Protein AF-A0A523YCS3-F1 (afdb_monomer_lite)

Structure (mmCIF, N/CA/C/O backbone):
data_AF-A0A523YCS3-F1
#
_entry.id   AF-A0A523YCS3-F1
#
loop_
_atom_site.group_PDB
_atom_site.id
_atom_site.type_symbol
_atom_site.label_atom_id
_atom_site.label_alt_id
_atom_site.label_comp_id
_atom_site.label_asym_id
_atom_site.label_entity_id
_atom_site.label_seq_id
_atom_site.pdbx_PDB_ins_code
_atom_site.Cartn_x
_atom_site.Cartn_y
_atom_site.Cartn_z
_atom_site.occupancy
_atom_site.B_iso_or_equiv
_atom_site.auth_seq_id
_atom_site.auth_comp_id
_atom_site.auth_asym_id
_atom_site.auth_atom_id
_atom_site.pdbx_PDB_model_num
ATOM 1 N N . MET A 1 1 ? 15.263 -4.613 11.062 1.00 52.66 1 MET A N 1
ATOM 2 C CA . MET A 1 1 ? 13.841 -5.005 10.959 1.00 52.66 1 MET A CA 1
ATOM 3 C C . MET A 1 1 ? 13.426 -4.831 9.506 1.00 52.66 1 MET A C 1
ATOM 5 O O . MET A 1 1 ? 13.835 -3.841 8.912 1.00 52.66 1 MET A O 1
ATOM 9 N N . LYS A 1 2 ? 12.720 -5.799 8.911 1.00 72.25 2 LYS A N 1
ATOM 10 C CA . LYS A 1 2 ? 12.221 -5.685 7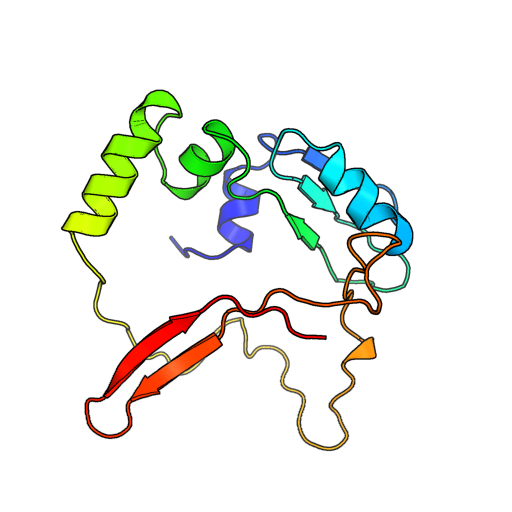.532 1.00 72.25 2 LYS A CA 1
ATOM 11 C C . LYS A 1 2 ? 11.096 -4.641 7.528 1.00 72.25 2 LYS A C 1
ATOM 13 O O . LYS A 1 2 ? 10.174 -4.751 8.327 1.00 72.25 2 LYS A O 1
ATOM 18 N N . MET A 1 3 ? 11.222 -3.595 6.715 1.00 85.88 3 MET A N 1
ATOM 19 C CA . MET A 1 3 ? 10.199 -2.552 6.580 1.00 85.88 3 MET A CA 1
ATOM 20 C C . MET A 1 3 ? 9.331 -2.884 5.371 1.00 85.88 3 MET A C 1
ATOM 22 O O . MET A 1 3 ? 9.595 -2.427 4.264 1.00 85.88 3 MET A O 1
ATOM 26 N N . ASP A 1 4 ? 8.335 -3.736 5.587 1.00 93.31 4 ASP A N 1
ATOM 27 C CA . ASP A 1 4 ? 7.321 -4.080 4.595 1.00 93.31 4 ASP A CA 1
ATOM 28 C C . ASP A 1 4 ? 5.915 -4.021 5.204 1.00 93.31 4 ASP A C 1
ATOM 30 O O . ASP A 1 4 ? 5.743 -3.895 6.420 1.00 93.31 4 ASP A O 1
ATOM 34 N N . LEU A 1 5 ? 4.900 -4.090 4.341 1.00 94.62 5 LEU A N 1
ATOM 35 C CA . LEU A 1 5 ? 3.502 -3.971 4.748 1.00 94.62 5 LEU A CA 1
ATOM 36 C C . LEU A 1 5 ? 3.080 -5.089 5.716 1.00 94.62 5 LEU A C 1
ATOM 38 O O . LEU A 1 5 ? 2.328 -4.835 6.651 1.00 94.62 5 LEU A O 1
ATOM 42 N N . HIS A 1 6 ? 3.595 -6.309 5.546 1.00 94.31 6 HIS A N 1
ATOM 43 C CA . HIS A 1 6 ? 3.285 -7.425 6.444 1.00 94.31 6 HIS A CA 1
ATOM 44 C C . HIS A 1 6 ? 3.817 -7.182 7.857 1.00 94.31 6 HIS A C 1
ATOM 46 O O . HIS A 1 6 ? 3.074 -7.313 8.829 1.00 94.31 6 HIS A O 1
ATOM 52 N N . SER A 1 7 ? 5.081 -6.774 7.968 1.00 95.31 7 SER A N 1
ATOM 53 C CA . SER A 1 7 ? 5.717 -6.460 9.248 1.00 95.31 7 SER A CA 1
ATOM 54 C C . SER A 1 7 ? 5.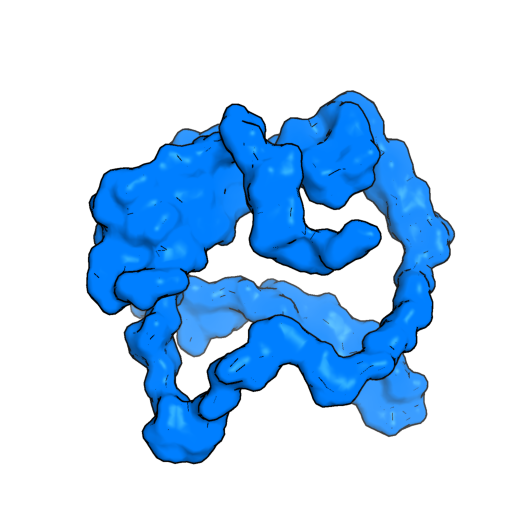054 -5.248 9.907 1.00 95.31 7 SER A C 1
ATOM 56 O O . SER A 1 7 ? 4.864 -5.245 11.121 1.00 95.31 7 SER A O 1
ATOM 58 N N . PHE A 1 8 ? 4.643 -4.248 9.116 1.00 96.25 8 PHE A N 1
ATOM 59 C CA . PHE A 1 8 ? 3.878 -3.095 9.598 1.00 96.25 8 PHE A CA 1
ATOM 60 C C . PHE A 1 8 ? 2.538 -3.513 10.218 1.00 96.25 8 PHE A C 1
ATOM 62 O O . PHE A 1 8 ? 2.226 -3.084 11.332 1.00 96.25 8 PHE A O 1
ATOM 69 N N . LEU A 1 9 ? 1.768 -4.356 9.522 1.00 96.00 9 LEU A N 1
ATOM 70 C CA . LEU A 1 9 ? 0.468 -4.826 10.001 1.00 96.00 9 LEU A CA 1
ATOM 71 C C . LEU A 1 9 ? 0.606 -5.687 11.261 1.00 96.00 9 LEU A C 1
ATOM 73 O O . LEU A 1 9 ? -0.135 -5.482 12.217 1.00 96.00 9 LEU A O 1
ATOM 77 N N . GLU A 1 10 ? 1.575 -6.603 11.323 1.00 95.62 10 GLU A N 1
ATOM 78 C CA . GLU A 1 10 ? 1.778 -7.394 12.544 1.00 95.62 10 GLU A CA 1
ATOM 79 C C . GLU A 1 10 ? 2.253 -6.534 13.726 1.00 95.62 10 GLU A C 1
ATOM 81 O O . GLU A 1 10 ? 1.764 -6.721 14.840 1.00 95.62 10 GLU A O 1
ATOM 86 N N . ALA A 1 11 ? 3.132 -5.550 13.504 1.00 95.62 11 ALA A N 1
ATOM 87 C CA . ALA A 1 11 ? 3.613 -4.660 14.566 1.00 95.62 11 ALA A CA 1
ATOM 88 C C . ALA A 1 11 ? 2.505 -3.782 15.177 1.00 95.62 11 ALA A C 1
ATOM 90 O O . ALA A 1 11 ? 2.568 -3.448 16.359 1.00 95.62 11 ALA A O 1
ATOM 91 N N . HIS A 1 12 ? 1.481 -3.429 14.394 1.00 96.00 12 HIS A N 1
ATOM 92 C CA . HIS A 1 12 ? 0.372 -2.571 14.827 1.00 96.00 12 HIS A CA 1
ATOM 93 C C . HIS A 1 12 ? -0.948 -3.329 14.981 1.00 96.00 12 HIS A C 1
ATOM 95 O O . HIS A 1 12 ? -2.028 -2.733 15.004 1.00 96.00 12 HIS A O 1
ATOM 101 N N . LYS A 1 13 ? -0.885 -4.656 15.083 1.00 95.69 13 LYS A N 1
ATOM 102 C CA . LYS A 1 13 ? -2.063 -5.505 15.222 1.00 95.69 13 LYS A CA 1
ATOM 103 C C . LYS A 1 13 ? -2.897 -5.093 16.432 1.00 95.69 13 LYS A C 1
ATOM 105 O O . LYS A 1 13 ? -2.380 -4.892 17.526 1.00 95.69 13 LYS A O 1
ATOM 110 N N . GLY A 1 14 ? -4.206 -4.978 16.224 1.00 96.00 14 GLY A N 1
ATOM 111 C CA . GLY A 1 14 ? -5.143 -4.514 17.250 1.00 96.00 14 GLY A CA 1
ATOM 112 C C . GLY A 1 14 ? -5.223 -2.993 17.398 1.00 96.00 14 GLY A C 1
ATOM 113 O O . GLY A 1 14 ? -6.068 -2.521 18.148 1.00 96.00 14 GLY A O 1
ATOM 114 N N . GLN A 1 15 ? -4.403 -2.230 16.669 1.00 96.06 15 GLN A N 1
ATOM 115 C CA . GLN A 1 15 ? -4.497 -0.769 16.631 1.00 96.06 15 GLN A CA 1
ATOM 116 C C . GLN A 1 15 ? -5.327 -0.262 15.447 1.00 96.06 15 GLN A C 1
ATOM 118 O O . GLN A 1 15 ? -5.626 0.919 15.410 1.00 96.06 15 GLN A O 1
ATOM 123 N N . TYR A 1 16 ? -5.690 -1.123 14.494 1.00 97.56 16 TYR A N 1
ATOM 124 C CA . TYR A 1 16 ? -6.467 -0.793 13.296 1.00 97.56 16 TYR A CA 1
ATOM 125 C C . TYR A 1 16 ? -7.697 -1.708 13.161 1.00 97.56 16 TYR A C 1
ATOM 127 O O . TYR A 1 16 ? -7.773 -2.778 13.777 1.00 97.56 16 TYR A O 1
ATOM 135 N N . ILE A 1 17 ? -8.655 -1.319 12.319 1.00 98.38 17 ILE A N 1
ATOM 136 C CA . ILE A 1 17 ? -9.896 -2.067 12.090 1.00 98.38 17 ILE A CA 1
ATOM 137 C C . ILE A 1 17 ? -9.591 -3.329 11.277 1.00 98.38 17 ILE A C 1
ATOM 139 O O . ILE A 1 17 ? -8.990 -3.268 10.208 1.00 98.38 17 ILE A O 1
ATOM 143 N N . THR A 1 18 ? -10.030 -4.493 11.759 1.00 98.06 18 THR A N 1
ATOM 144 C CA . THR A 1 18 ? -9.877 -5.769 11.038 1.00 98.06 18 THR A CA 1
ATOM 145 C C . THR A 1 18 ? -11.237 -6.397 10.752 1.00 98.06 18 THR A C 1
ATOM 147 O O . THR A 1 18 ? -11.992 -6.711 11.675 1.00 98.06 18 THR A O 1
ATOM 150 N N . ILE A 1 19 ? -11.526 -6.652 9.478 1.00 98.06 19 ILE A N 1
ATOM 151 C CA . ILE A 1 19 ? -12.727 -7.343 9.012 1.00 98.06 19 ILE A CA 1
ATOM 152 C C . ILE A 1 19 ? -12.364 -8.783 8.639 1.00 98.06 19 ILE A C 1
ATOM 154 O O . ILE A 1 19 ? -11.781 -9.055 7.591 1.00 98.06 19 ILE A O 1
ATOM 158 N N . LYS A 1 20 ? -12.730 -9.720 9.522 1.00 96.75 20 LYS A N 1
ATOM 159 C CA . LYS A 1 20 ? -12.482 -11.165 9.338 1.00 96.75 20 LYS A CA 1
ATOM 160 C C . LYS A 1 20 ? -13.604 -11.900 8.608 1.00 96.75 20 LYS A C 1
ATOM 162 O O . LYS A 1 20 ? -13.398 -13.000 8.101 1.00 96.75 20 LYS A O 1
ATOM 167 N N . LYS A 1 21 ? -14.815 -11.335 8.620 1.00 97.75 21 LYS A N 1
ATOM 168 C CA . LYS A 1 21 ? -15.966 -11.914 7.917 1.00 97.75 21 LYS A CA 1
ATOM 169 C C . LYS A 1 21 ? -15.704 -11.864 6.404 1.00 97.75 21 LYS A C 1
ATOM 171 O O . LYS A 1 21 ? -15.076 -10.903 5.971 1.00 97.75 21 LYS A O 1
ATOM 176 N N . PRO A 1 22 ? -16.186 -12.839 5.613 1.00 98.19 22 PRO A N 1
ATOM 177 C CA . PRO A 1 22 ? -16.096 -12.763 4.158 1.00 98.19 22 PRO A CA 1
ATOM 178 C C . PRO A 1 22 ? -16.762 -11.487 3.629 1.00 98.19 22 PRO A C 1
ATOM 180 O O . PRO A 1 22 ? -17.911 -11.203 3.978 1.00 98.19 22 PRO A O 1
ATOM 183 N N . VAL A 1 23 ? -16.057 -10.737 2.782 1.00 98.38 23 VAL A N 1
ATOM 184 C CA . VAL A 1 23 ? -16.550 -9.500 2.159 1.00 98.38 23 VAL A CA 1
ATOM 185 C C . VAL A 1 23 ? -16.504 -9.634 0.640 1.00 98.38 23 VAL A C 1
ATOM 187 O O . VAL A 1 23 ? -15.486 -10.019 0.071 1.00 98.38 23 VAL A O 1
ATOM 190 N N . LYS A 1 24 ? -17.615 -9.320 -0.032 1.00 97.62 24 LYS A N 1
ATOM 191 C CA . LYS A 1 24 ? -17.651 -9.178 -1.494 1.00 97.62 24 LYS A CA 1
ATOM 192 C C . LYS A 1 24 ? -17.030 -7.843 -1.902 1.00 97.62 24 LYS A C 1
ATOM 194 O O . LYS A 1 24 ? -17.259 -6.849 -1.215 1.00 97.62 24 LYS A O 1
ATOM 199 N N . LEU A 1 25 ? -16.329 -7.792 -3.038 1.00 96.00 25 LEU A N 1
ATOM 200 C CA . LEU A 1 25 ? -15.665 -6.564 -3.506 1.00 96.00 25 LEU A CA 1
ATOM 201 C C . LEU A 1 25 ? -16.612 -5.358 -3.621 1.00 96.00 25 LEU A C 1
ATOM 203 O O . LEU A 1 25 ? -16.216 -4.250 -3.278 1.00 96.00 25 LEU A O 1
ATOM 207 N N . GLU A 1 26 ? -17.872 -5.577 -4.008 1.00 95.50 26 GLU A N 1
ATOM 208 C CA . GLU A 1 26 ? -18.903 -4.528 -4.115 1.00 95.50 26 GLU A CA 1
ATOM 209 C C . GLU A 1 26 ? -19.192 -3.791 -2.793 1.00 95.50 26 GLU A C 1
ATOM 211 O O . GLU A 1 26 ? -19.674 -2.664 -2.801 1.00 95.50 26 GLU A O 1
ATOM 216 N N . HIS A 1 27 ? -18.879 -4.394 -1.641 1.00 96.62 27 HIS A N 1
ATOM 217 C CA . HIS A 1 27 ? -19.067 -3.769 -0.329 1.00 96.62 27 HIS A CA 1
ATOM 218 C C . HIS A 1 27 ? -17.802 -3.088 0.204 1.00 96.62 27 HIS A C 1
ATOM 220 O O . HIS A 1 27 ? -17.885 -2.321 1.163 1.00 96.62 27 HIS A O 1
ATOM 226 N N . VAL A 1 28 ? -16.633 -3.358 -0.387 1.00 97.31 28 VAL A N 1
ATOM 227 C CA . VAL A 1 28 ? -15.342 -2.883 0.132 1.00 97.31 28 VAL A CA 1
ATOM 228 C C . VAL A 1 28 ? -15.282 -1.356 0.138 1.00 97.31 28 VAL A C 1
ATOM 230 O O . VAL A 1 28 ? -14.965 -0.778 1.175 1.00 97.31 28 VAL A O 1
ATOM 233 N N . GLY A 1 29 ? -15.675 -0.697 -0.959 1.00 95.94 29 GLY A N 1
ATOM 234 C CA . GLY A 1 29 ? -15.682 0.769 -1.050 1.00 95.94 29 GLY A CA 1
ATOM 235 C C . GLY A 1 29 ? -16.552 1.437 0.021 1.00 95.94 29 GLY A C 1
ATOM 236 O O . GLY A 1 29 ? -16.103 2.352 0.710 1.00 95.94 29 GLY A O 1
ATOM 237 N N . ALA A 1 30 ? -17.766 0.923 0.245 1.00 96.44 30 ALA A N 1
ATOM 238 C CA . ALA A 1 30 ? -18.677 1.449 1.263 1.00 96.44 30 ALA A CA 1
ATOM 239 C C . ALA A 1 30 ? -18.156 1.249 2.697 1.00 96.44 30 ALA A C 1
ATOM 241 O O . ALA A 1 30 ? -18.373 2.107 3.553 1.00 96.44 30 ALA A O 1
ATOM 242 N N . LEU A 1 31 ? -17.478 0.129 2.969 1.00 97.69 31 LEU A N 1
ATOM 243 C CA . LEU A 1 31 ? -16.867 -0.149 4.272 1.00 97.69 31 LEU A CA 1
ATOM 244 C C . LEU A 1 31 ? -15.646 0.743 4.521 1.00 97.69 31 LEU A C 1
ATOM 246 O O . LEU A 1 31 ? -15.500 1.270 5.620 1.00 97.69 31 LEU A O 1
ATOM 250 N N . ILE A 1 32 ? -14.812 0.968 3.501 1.00 97.12 32 ILE A N 1
ATOM 251 C CA . ILE A 1 32 ? -13.686 1.911 3.565 1.00 97.12 32 ILE A CA 1
ATOM 252 C C . ILE A 1 32 ? -14.183 3.338 3.819 1.00 97.12 32 ILE A C 1
ATOM 254 O O . ILE A 1 32 ? -13.595 4.049 4.630 1.00 97.12 32 ILE A O 1
ATOM 258 N N . GLY A 1 33 ? -15.278 3.749 3.170 1.00 95.94 33 GLY A N 1
ATOM 259 C CA . GLY A 1 33 ? -15.875 5.075 3.355 1.00 95.94 33 GLY A CA 1
ATOM 260 C C . GLY A 1 33 ? -16.475 5.316 4.746 1.00 95.94 33 GLY A C 1
ATOM 261 O O . GLY A 1 33 ? -16.644 6.466 5.140 1.00 95.94 33 GLY A O 1
ATOM 262 N N . GLN A 1 34 ? -16.786 4.253 5.494 1.00 96.44 34 GLN A N 1
ATOM 263 C CA . GLN A 1 34 ? -17.275 4.325 6.878 1.00 96.44 34 GLN A CA 1
ATOM 264 C C . GLN A 1 34 ? -16.159 4.182 7.920 1.00 96.44 34 GLN A C 1
ATOM 266 O O . GLN A 1 34 ? -16.393 4.452 9.096 1.00 96.44 34 GLN A O 1
ATOM 271 N N . ALA A 1 35 ? -14.975 3.725 7.513 1.00 97.56 35 ALA A N 1
ATOM 272 C CA . ALA A 1 35 ? -13.848 3.542 8.411 1.00 97.56 35 ALA A CA 1
ATOM 273 C C . ALA A 1 35 ? -13.229 4.898 8.771 1.00 97.56 35 ALA A C 1
ATOM 275 O O . ALA A 1 35 ? -12.899 5.701 7.899 1.00 97.56 35 ALA A O 1
ATOM 276 N N . ASP A 1 36 ? -13.035 5.133 10.064 1.00 97.00 36 ASP A N 1
ATOM 277 C CA . ASP A 1 36 ? -12.343 6.305 10.600 1.00 97.00 36 ASP A CA 1
ATOM 278 C C . ASP A 1 36 ? -10.852 6.043 10.861 1.00 97.00 36 ASP A C 1
ATOM 280 O O . ASP A 1 36 ? -10.115 6.964 11.218 1.00 97.00 36 ASP A O 1
ATOM 284 N N . ASP A 1 37 ? -10.394 4.808 10.645 1.00 98.00 37 ASP A N 1
ATOM 285 C CA . ASP A 1 37 ? -9.010 4.382 10.804 1.00 98.00 37 ASP A CA 1
ATOM 286 C C . ASP A 1 37 ? -8.565 3.416 9.689 1.00 98.00 37 ASP A C 1
ATOM 288 O O . ASP A 1 37 ? -9.361 3.004 8.843 1.00 98.00 37 ASP A O 1
ATOM 292 N N . THR A 1 38 ? -7.281 3.041 9.687 1.00 98.38 38 THR A N 1
ATOM 293 C CA . THR A 1 38 ? -6.752 1.965 8.833 1.00 98.38 38 THR A CA 1
ATOM 294 C C . THR A 1 38 ? -7.652 0.731 8.925 1.00 98.38 38 THR A C 1
ATOM 296 O O . THR A 1 38 ? -7.980 0.273 10.021 1.00 98.38 38 THR A O 1
ATOM 299 N N . ILE A 1 39 ? -8.042 0.184 7.775 1.00 98.50 39 ILE A N 1
ATOM 300 C CA . ILE A 1 39 ? -8.957 -0.956 7.681 1.00 98.50 39 ILE A CA 1
ATOM 301 C C . ILE A 1 39 ? -8.309 -2.084 6.889 1.00 98.50 39 ILE A C 1
ATOM 303 O O . ILE A 1 39 ? -7.737 -1.859 5.826 1.00 98.50 39 ILE A O 1
ATOM 307 N N . VAL A 1 40 ? -8.401 -3.306 7.416 1.00 98.31 40 VAL A N 1
ATOM 308 C CA . VAL A 1 40 ? -7.844 -4.515 6.803 1.00 98.31 40 VAL A CA 1
ATOM 309 C C . VAL A 1 40 ? -8.934 -5.564 6.623 1.00 98.31 40 VAL A C 1
ATOM 311 O O . VAL A 1 40 ? -9.614 -5.938 7.579 1.00 98.31 40 VAL A O 1
ATOM 314 N N . PHE A 1 41 ? -9.072 -6.068 5.403 1.00 98.31 41 PHE A N 1
ATOM 315 C CA . PHE A 1 41 ? -9.963 -7.156 5.020 1.00 98.31 41 PHE A CA 1
ATOM 316 C C . PHE A 1 41 ? -9.152 -8.442 4.879 1.00 98.31 41 PHE A C 1
ATOM 318 O O . PHE A 1 41 ? -8.289 -8.548 4.005 1.00 98.31 41 PHE A O 1
ATOM 325 N N . ASP A 1 42 ? -9.439 -9.425 5.731 1.00 96.69 42 ASP A N 1
ATOM 326 C CA . ASP A 1 42 ? -8.701 -10.694 5.756 1.00 96.69 42 ASP A CA 1
ATOM 327 C C . ASP A 1 42 ? -9.298 -11.762 4.831 1.00 96.69 42 ASP A C 1
ATOM 329 O O . ASP A 1 42 ? -8.656 -12.776 4.565 1.00 96.69 42 ASP A O 1
ATOM 333 N N . ASN A 1 43 ? -10.538 -11.567 4.378 1.00 97.69 43 ASN A N 1
ATOM 334 C CA . ASN A 1 43 ? -11.278 -12.561 3.614 1.00 97.69 43 ASN A CA 1
ATOM 335 C C . ASN A 1 43 ? -12.143 -11.898 2.537 1.00 97.69 43 ASN A C 1
ATOM 337 O O . ASN A 1 43 ? -13.223 -11.374 2.824 1.00 97.69 43 ASN A O 1
ATOM 341 N N . LEU A 1 44 ? -11.661 -11.937 1.296 1.00 98.12 44 LEU A N 1
ATOM 342 C CA . LEU A 1 44 ? -12.366 -11.429 0.124 1.00 98.12 44 LEU A CA 1
ATOM 343 C C . LEU A 1 44 ? -13.028 -12.589 -0.626 1.00 98.12 44 LEU A C 1
ATOM 345 O O . LEU A 1 44 ? -12.368 -13.535 -1.061 1.00 98.12 44 LEU A O 1
ATOM 349 N N . VAL A 1 45 ? -14.349 -12.517 -0.789 1.00 98.12 45 VAL A N 1
ATOM 350 C CA . VAL A 1 45 ? -15.131 -13.545 -1.490 1.00 98.12 45 VAL A CA 1
ATOM 351 C C . VAL A 1 45 ? -14.660 -13.640 -2.941 1.00 98.12 45 VAL A C 1
ATOM 353 O O . VAL A 1 45 ? -14.669 -12.643 -3.655 1.00 98.12 45 VAL A O 1
ATOM 356 N N . GLY A 1 46 ? -14.278 -14.845 -3.372 1.00 97.12 46 GLY A N 1
ATOM 357 C CA . GLY A 1 46 ? -13.762 -15.106 -4.720 1.00 97.12 46 GLY A CA 1
ATOM 358 C C . GLY A 1 46 ? -12.247 -14.928 -4.876 1.00 97.12 46 GLY A C 1
ATOM 359 O O . GLY A 1 46 ? -11.713 -15.334 -5.899 1.00 97.12 46 GLY A O 1
ATOM 360 N N . PHE A 1 47 ? -11.547 -14.413 -3.858 1.00 97.50 47 PHE A N 1
ATOM 361 C CA . PHE A 1 47 ? -10.107 -14.123 -3.913 1.00 97.50 47 PHE A CA 1
ATOM 362 C C . PHE A 1 47 ? -9.362 -14.760 -2.725 1.00 97.50 47 PHE A C 1
ATOM 364 O O . PHE A 1 47 ? -8.828 -14.052 -1.865 1.00 97.50 47 PHE A O 1
ATOM 371 N N . PRO A 1 48 ? -9.338 -16.105 -2.622 1.00 94.75 48 PRO A N 1
ATOM 372 C CA . PRO A 1 48 ? -8.663 -16.786 -1.524 1.00 94.75 48 PRO A CA 1
ATOM 373 C C . PRO A 1 48 ? -7.165 -16.458 -1.509 1.00 94.75 48 PRO A C 1
ATOM 375 O O . PRO A 1 48 ? -6.509 -16.419 -2.547 1.00 94.75 48 PRO A O 1
ATOM 378 N N . GLY A 1 49 ? -6.619 -16.230 -0.315 1.00 92.25 49 GLY A N 1
ATOM 379 C CA . GLY A 1 49 ? -5.208 -15.878 -0.124 1.00 92.25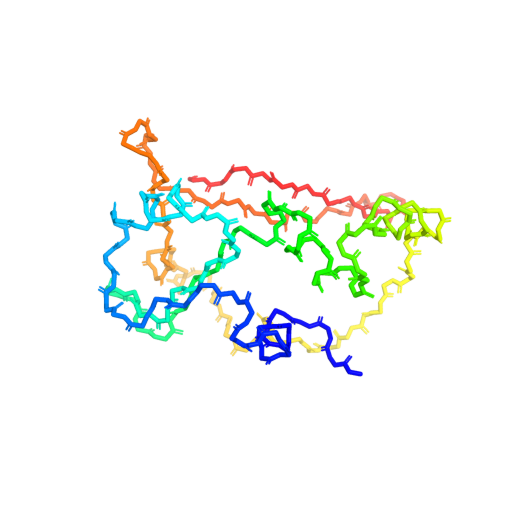 49 GLY A CA 1
ATOM 380 C C . GLY A 1 49 ? -4.888 -14.391 -0.307 1.00 92.25 49 GLY A C 1
ATOM 381 O O . GLY A 1 49 ? -3.815 -13.962 0.112 1.00 92.25 49 GLY A O 1
ATOM 382 N N . PHE A 1 50 ? -5.811 -13.590 -0.847 1.00 96.00 50 PHE A N 1
ATOM 383 C CA . PHE A 1 50 ? -5.664 -12.139 -0.879 1.00 96.00 50 PHE A CA 1
ATOM 384 C C . PHE A 1 50 ? -6.213 -11.483 0.387 1.00 96.00 50 PHE A C 1
ATOM 386 O O . PHE A 1 50 ? -7.222 -11.899 0.958 1.00 96.00 50 PHE A O 1
ATOM 393 N N . A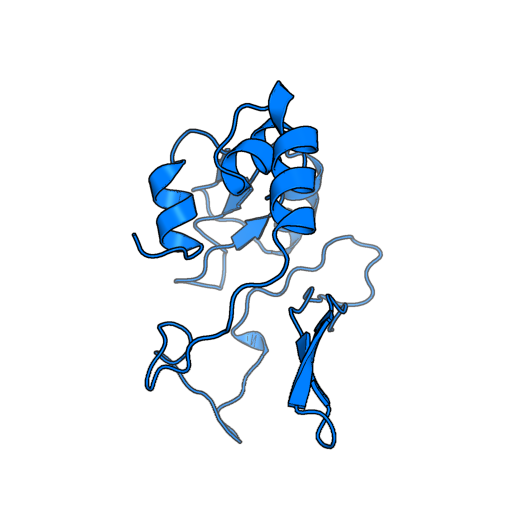RG A 1 51 ? -5.545 -10.402 0.785 1.00 96.38 51 ARG A N 1
ATOM 394 C CA . ARG A 1 51 ? -5.991 -9.450 1.804 1.00 96.38 51 ARG A CA 1
ATOM 395 C C . ARG A 1 51 ? -5.955 -8.057 1.193 1.00 96.38 51 ARG A C 1
ATOM 397 O O . ARG A 1 51 ? -5.150 -7.805 0.298 1.00 96.38 51 ARG A O 1
ATOM 404 N N . LEU A 1 52 ? -6.789 -7.157 1.698 1.00 96.81 52 LEU A N 1
ATOM 405 C CA . LEU A 1 52 ? -6.802 -5.755 1.281 1.00 96.81 52 LEU A CA 1
ATOM 406 C C . LEU A 1 52 ? -6.647 -4.858 2.501 1.00 96.81 52 LEU A C 1
ATOM 408 O O . LEU A 1 52 ? -7.243 -5.118 3.541 1.00 96.81 52 LEU A O 1
ATOM 412 N N . VAL A 1 53 ? -5.851 -3.803 2.370 1.00 97.31 53 VAL A N 1
ATOM 413 C CA . VAL A 1 53 ? -5.711 -2.749 3.376 1.00 97.31 53 VAL A CA 1
ATOM 414 C C . VAL A 1 53 ? -5.924 -1.397 2.716 1.00 97.31 53 VAL A C 1
ATOM 416 O O . VAL A 1 53 ? -5.475 -1.188 1.592 1.00 97.31 53 VAL A O 1
ATOM 419 N N . ASP A 1 54 ? -6.587 -0.490 3.424 1.00 96.62 54 ASP A N 1
ATOM 420 C CA . ASP A 1 54 ? -6.754 0.906 3.021 1.00 96.62 54 ASP A CA 1
ATOM 421 C C . ASP A 1 54 ? -6.648 1.830 4.252 1.00 96.62 54 ASP A C 1
ATOM 423 O O . ASP A 1 54 ? -6.487 1.366 5.386 1.00 96.62 54 ASP A O 1
ATOM 427 N N . GLN A 1 55 ? -6.733 3.145 4.043 1.00 96.62 55 GLN A N 1
ATOM 428 C CA . GLN A 1 55 ? -6.748 4.175 5.083 1.00 96.62 55 GLN A CA 1
ATOM 429 C C . GLN A 1 55 ? -5.446 4.209 5.917 1.00 96.62 55 GLN A C 1
ATOM 431 O O . GLN A 1 55 ? -5.445 4.528 7.107 1.00 96.62 55 GLN A O 1
ATOM 436 N N . LEU A 1 56 ? -4.294 3.916 5.295 1.00 96.44 56 LEU A N 1
ATOM 437 C CA . LEU A 1 56 ? -2.968 3.960 5.948 1.00 96.44 56 LEU A CA 1
ATOM 438 C C . LEU A 1 56 ? -2.553 5.373 6.404 1.00 96.44 56 LEU A C 1
ATOM 440 O O . LEU A 1 56 ? -1.678 5.517 7.254 1.00 96.44 56 LEU A O 1
ATOM 444 N N . PHE A 1 57 ? -3.193 6.414 5.866 1.00 95.88 57 PHE A N 1
ATOM 445 C CA . PHE A 1 57 ? -2.874 7.818 6.144 1.00 95.88 57 PHE A CA 1
ATOM 446 C C . PHE A 1 57 ? -4.102 8.661 6.520 1.00 95.88 57 PHE A C 1
ATOM 448 O O . PHE A 1 57 ? -4.021 9.889 6.498 1.00 95.88 57 PHE A O 1
ATOM 455 N N . VAL A 1 58 ? -5.232 8.029 6.854 1.00 97.44 58 VAL A N 1
ATOM 456 C CA . VAL A 1 58 ? -6.546 8.690 6.993 1.00 97.44 58 VAL A CA 1
ATOM 457 C C . VAL A 1 58 ? -6.598 9.769 8.073 1.00 97.44 58 VAL A C 1
ATOM 459 O O . VAL A 1 58 ? -7.236 10.804 7.906 1.00 97.44 58 VAL A O 1
ATOM 462 N N . ASN A 1 59 ? -5.898 9.549 9.183 1.00 97.44 59 ASN A N 1
ATOM 463 C CA . ASN A 1 59 ? -5.921 10.414 10.355 1.00 97.44 59 ASN A CA 1
ATOM 464 C C . ASN A 1 59 ? -4.511 10.512 10.972 1.00 97.44 59 ASN A C 1
ATOM 466 O O . ASN A 1 59 ? -3.564 9.858 10.524 1.00 97.44 59 ASN A O 1
ATOM 470 N N . ARG A 1 60 ? -4.354 11.334 12.019 1.00 97.50 60 ARG A N 1
ATOM 471 C CA . ARG A 1 60 ? -3.055 11.525 12.688 1.00 97.50 60 ARG A CA 1
ATOM 472 C C . ARG A 1 60 ? -2.536 10.262 13.369 1.00 97.50 60 ARG A C 1
ATOM 474 O O . ARG A 1 60 ? -1.329 10.060 13.357 1.00 97.50 60 ARG A O 1
ATOM 481 N N . SER A 1 61 ? -3.405 9.409 13.903 1.00 97.19 61 SER A N 1
ATOM 482 C CA . SER A 1 61 ? -3.016 8.125 14.498 1.00 97.19 61 SER A CA 1
ATOM 483 C C . SER A 1 61 ? -2.472 7.155 13.446 1.00 97.19 61 SER A C 1
ATOM 485 O O . SER A 1 61 ? -1.401 6.586 13.635 1.00 97.19 61 SER A O 1
ATOM 487 N N . ALA A 1 62 ? -3.135 7.024 12.295 1.00 97.88 62 ALA A N 1
ATOM 488 C CA . ALA A 1 62 ? -2.672 6.206 11.177 1.00 97.88 62 ALA A CA 1
ATOM 489 C C . ALA A 1 62 ? -1.326 6.704 10.625 1.00 97.88 62 ALA A C 1
ATOM 491 O O . ALA A 1 62 ? -0.382 5.929 10.483 1.00 97.88 62 ALA A O 1
ATOM 492 N N . GLN A 1 63 ? -1.200 8.017 10.411 1.00 97.94 63 GLN A N 1
ATOM 493 C CA . GLN A 1 63 ? 0.050 8.639 9.960 1.00 97.94 63 GLN A CA 1
ATOM 494 C C . GLN A 1 63 ? 1.187 8.458 10.977 1.00 97.94 63 GLN A C 1
ATOM 496 O O . GLN A 1 63 ? 2.318 8.172 10.589 1.00 97.94 63 GLN A O 1
ATOM 501 N N . ALA A 1 64 ? 0.889 8.583 12.272 1.00 97.38 64 ALA A N 1
ATOM 502 C CA . ALA A 1 64 ? 1.829 8.342 13.363 1.00 97.38 64 ALA A CA 1
ATOM 503 C C . ALA A 1 64 ? 2.357 6.902 13.376 1.00 97.38 64 ALA A C 1
ATOM 505 O O . ALA A 1 64 ? 3.568 6.711 13.497 1.00 97.38 64 ALA A O 1
ATOM 506 N N . ARG A 1 65 ? 1.488 5.902 13.150 1.00 96.75 65 ARG A N 1
ATOM 507 C CA . ARG A 1 65 ? 1.912 4.498 12.989 1.00 96.75 65 ARG A CA 1
ATOM 508 C C . ARG A 1 65 ? 2.905 4.335 11.840 1.00 96.75 65 ARG A C 1
ATOM 51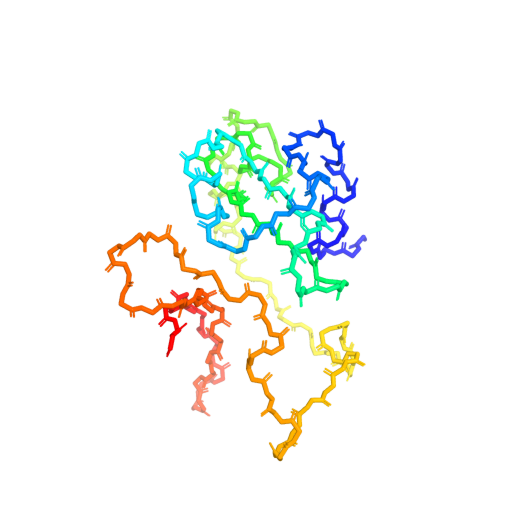0 O O . ARG A 1 65 ? 3.919 3.666 12.003 1.00 96.75 65 ARG A O 1
ATOM 517 N N . VAL A 1 66 ? 2.651 4.966 10.689 1.00 95.88 66 VAL A N 1
ATOM 518 C CA . VAL A 1 66 ? 3.561 4.883 9.531 1.00 95.88 66 VAL A CA 1
ATOM 519 C C . VAL A 1 66 ? 4.898 5.582 9.801 1.00 95.88 66 VAL A C 1
ATOM 521 O O . VAL A 1 66 ? 5.951 5.075 9.420 1.00 95.88 66 VAL A O 1
ATOM 524 N N . LEU A 1 67 ? 4.874 6.736 10.471 1.00 95.94 67 LEU A N 1
ATOM 525 C CA . LEU A 1 67 ? 6.070 7.538 10.751 1.00 95.94 67 LEU A CA 1
ATOM 526 C C . LEU A 1 67 ? 6.848 7.093 12.002 1.00 95.94 67 LEU A C 1
ATOM 528 O O . LEU A 1 67 ? 7.964 7.577 12.226 1.00 95.94 67 LEU A O 1
ATOM 532 N N . GLY A 1 68 ? 6.284 6.191 12.812 1.00 95.19 68 GLY A N 1
ATOM 533 C CA . GLY A 1 68 ? 6.869 5.742 14.074 1.00 95.19 68 GLY A CA 1
ATOM 534 C C . GLY A 1 68 ? 7.027 6.885 15.081 1.00 95.19 68 GLY A C 1
ATOM 535 O O . GLY A 1 68 ? 8.118 7.085 15.623 1.00 95.19 68 GLY A O 1
ATOM 536 N N . CYS A 1 69 ? 5.973 7.679 15.272 1.00 97.56 69 CYS A N 1
ATOM 537 C CA . CYS A 1 69 ? 5.926 8.795 16.222 1.00 97.56 69 CYS A CA 1
ATOM 538 C C . CYS A 1 69 ? 4.562 8.881 16.915 1.00 97.56 69 CYS A C 1
ATOM 540 O O . CYS A 1 69 ? 3.662 8.110 16.602 1.00 97.56 69 CYS A O 1
ATOM 542 N N . GLU A 1 70 ? 4.386 9.845 17.819 1.00 97.88 70 GLU A N 1
ATOM 543 C CA . GLU A 1 70 ? 3.075 10.137 18.405 1.00 97.88 70 GLU A CA 1
ATOM 544 C C . GLU A 1 70 ? 2.186 10.957 17.442 1.00 97.88 70 GLU A C 1
ATOM 546 O O . GLU A 1 70 ? 2.712 11.728 16.627 1.00 97.88 70 GLU A O 1
ATOM 551 N N . PRO A 1 71 ? 0.839 10.879 17.537 1.00 97.81 71 PRO A N 1
ATOM 552 C CA . PRO A 1 71 ? -0.083 11.632 16.672 1.00 97.81 71 PRO A CA 1
ATOM 553 C C . PRO A 1 71 ? 0.161 13.148 16.655 1.00 97.81 71 PRO A C 1
ATOM 555 O O . PRO A 1 71 ? 0.026 13.792 15.612 1.00 97.81 71 PRO A O 1
ATOM 558 N N . GLY A 1 72 ? 0.560 13.719 17.796 1.00 98.31 72 GLY A N 1
ATOM 559 C CA . GLY A 1 72 ? 0.895 15.141 17.925 1.00 98.31 72 GLY A CA 1
ATOM 560 C C . GLY A 1 72 ? 2.209 15.546 17.243 1.00 98.31 72 GLY A C 1
ATOM 561 O O . GLY A 1 72 ? 2.436 16.730 17.012 1.00 98.31 72 GLY A O 1
ATOM 562 N N . GLU A 1 73 ? 3.062 14.585 16.882 1.00 98.44 73 GLU A N 1
ATOM 563 C CA . GLU A 1 73 ? 4.388 14.833 16.307 1.00 98.44 73 GLU A CA 1
ATOM 564 C C . GLU A 1 73 ? 4.456 14.614 14.792 1.00 98.44 73 GLU A C 1
ATOM 566 O O . GLU A 1 73 ? 5.489 14.893 14.184 1.00 98.44 73 GLU A O 1
ATOM 571 N N . VAL A 1 74 ? 3.366 14.167 14.160 1.00 98.50 74 VAL A N 1
ATOM 572 C CA . VAL A 1 74 ? 3.332 13.783 12.736 1.00 98.50 74 VAL A CA 1
ATOM 573 C C . VAL A 1 74 ? 3.932 14.848 11.817 1.00 98.50 74 VAL A C 1
ATOM 575 O O . VAL A 1 74 ? 4.758 14.527 10.967 1.00 98.50 74 VAL A O 1
ATOM 578 N N . VAL A 1 75 ? 3.562 16.122 11.992 1.00 98.19 75 VAL A N 1
ATOM 579 C CA . VAL A 1 75 ? 4.053 17.218 11.135 1.00 98.19 75 VAL A CA 1
ATOM 580 C C . VAL A 1 75 ? 5.561 17.411 11.295 1.00 98.19 75 VAL A C 1
ATOM 582 O O . VAL A 1 75 ? 6.280 17.512 10.302 1.00 98.19 75 VAL A O 1
ATOM 585 N N . LYS A 1 76 ? 6.047 17.418 12.541 1.00 98.31 76 LYS A N 1
ATOM 586 C CA . LYS A 1 76 ? 7.475 17.538 12.853 1.00 98.31 76 LYS A CA 1
ATOM 587 C C . LYS A 1 76 ? 8.250 16.359 12.263 1.00 98.31 76 LYS A C 1
ATOM 589 O O . LYS A 1 76 ? 9.230 16.573 11.556 1.00 98.31 76 LYS A O 1
ATOM 594 N N . ARG A 1 77 ? 7.781 15.127 12.491 1.00 98.00 77 ARG A N 1
ATOM 595 C CA . ARG A 1 77 ? 8.442 13.915 11.993 1.00 98.00 77 ARG A CA 1
ATOM 596 C C . ARG A 1 77 ? 8.461 13.860 10.466 1.00 98.00 77 ARG A C 1
ATOM 598 O O . ARG A 1 77 ? 9.480 13.499 9.887 1.00 98.00 77 ARG A O 1
ATOM 605 N N . LEU A 1 78 ? 7.372 14.249 9.804 1.00 97.38 78 LEU A N 1
ATOM 606 C CA . LEU A 1 78 ? 7.326 14.320 8.345 1.00 97.38 78 LEU A CA 1
ATOM 607 C C . LEU A 1 78 ? 8.325 15.353 7.800 1.00 97.38 78 LEU A C 1
ATOM 609 O O . LEU A 1 78 ? 9.055 15.048 6.860 1.00 97.38 78 LEU A O 1
ATOM 613 N N . ALA A 1 79 ? 8.412 16.538 8.412 1.00 98.00 79 ALA A N 1
ATOM 614 C CA . ALA A 1 79 ? 9.390 17.556 8.025 1.00 98.00 79 ALA A CA 1
ATOM 615 C C . ALA A 1 79 ? 10.837 17.066 8.207 1.00 98.00 79 ALA A C 1
ATOM 617 O O . ALA A 1 79 ? 11.673 17.282 7.333 1.00 98.00 79 ALA A O 1
ATOM 618 N N . GLU A 1 80 ? 11.133 16.357 9.299 1.00 97.38 80 GLU A N 1
ATOM 619 C CA . GLU A 1 80 ? 12.442 15.729 9.524 1.00 97.38 80 GLU A CA 1
ATOM 620 C C . GLU A 1 80 ? 12.793 14.712 8.427 1.00 97.38 80 GLU A C 1
ATOM 622 O O . GLU A 1 80 ? 13.926 14.702 7.944 1.00 97.38 80 GLU A O 1
ATOM 627 N N . VAL A 1 81 ? 11.833 13.876 8.012 1.00 95.00 81 VAL A N 1
ATOM 628 C CA . VAL A 1 81 ? 12.024 12.889 6.935 1.00 95.00 81 VAL A CA 1
ATOM 629 C C . VAL A 1 81 ? 12.282 13.578 5.595 1.00 95.00 81 VAL A C 1
ATOM 631 O O . VAL A 1 81 ? 13.228 13.211 4.902 1.00 95.00 81 VAL A O 1
ATOM 634 N N . ILE A 1 82 ? 11.491 14.599 5.250 1.00 95.56 82 ILE A N 1
ATOM 635 C CA . ILE A 1 82 ? 11.655 15.358 4.002 1.00 95.56 82 ILE A CA 1
ATOM 636 C C . ILE A 1 82 ? 13.013 16.070 3.977 1.00 95.56 82 ILE A C 1
ATOM 638 O O . ILE A 1 82 ? 13.741 15.956 2.994 1.00 95.56 82 ILE A O 1
ATOM 642 N N . ASN A 1 83 ? 13.390 16.745 5.067 1.00 97.31 83 ASN A N 1
ATOM 643 C CA . ASN A 1 83 ? 14.659 17.474 5.167 1.00 97.31 83 ASN A CA 1
ATOM 644 C C . ASN A 1 83 ? 15.882 16.553 5.136 1.00 97.31 83 ASN A C 1
ATOM 646 O O . ASN A 1 83 ? 16.939 16.953 4.655 1.00 97.31 83 ASN A O 1
ATOM 650 N N . ARG A 1 84 ? 15.755 15.322 5.648 1.00 95.62 84 ARG A N 1
ATOM 651 C CA . ARG A 1 84 ? 16.811 14.308 5.534 1.00 95.62 84 ARG A CA 1
ATOM 652 C C . ARG A 1 84 ? 17.040 13.886 4.080 1.00 95.62 84 ARG A C 1
ATOM 654 O O . ARG A 1 84 ? 18.148 13.482 3.740 1.00 95.62 84 ARG A O 1
ATOM 661 N N . GLY A 1 85 ? 16.013 13.996 3.240 1.00 91.06 85 GLY A N 1
ATOM 662 C CA . GLY A 1 85 ? 16.061 13.599 1.843 1.00 91.06 85 GLY A CA 1
ATOM 663 C C . GLY A 1 85 ? 16.030 12.078 1.640 1.00 91.06 85 GLY A C 1
ATOM 664 O O . GLY A 1 85 ? 15.955 11.295 2.597 1.00 91.06 85 GLY A O 1
ATOM 665 N N . PRO A 1 86 ? 16.047 11.634 0.374 1.00 87.75 86 PRO A N 1
ATOM 666 C CA . PRO A 1 86 ? 16.028 10.219 0.036 1.00 87.75 86 PRO A CA 1
ATOM 667 C C . PRO A 1 86 ? 17.327 9.529 0.467 1.00 87.75 86 PRO A C 1
ATOM 669 O O . PRO A 1 86 ? 18.416 10.095 0.395 1.00 87.75 86 PRO A O 1
ATOM 672 N N . HIS A 1 87 ? 17.217 8.264 0.866 1.00 85.44 87 HIS A N 1
ATOM 673 C CA . HIS A 1 87 ? 18.384 7.407 1.063 1.00 85.44 87 HIS A CA 1
ATOM 674 C C . HIS A 1 87 ? 18.726 6.713 -0.256 1.00 85.44 87 HIS A C 1
ATOM 676 O O . HIS A 1 87 ? 17.842 6.452 -1.075 1.00 85.44 87 HIS A O 1
ATOM 682 N N . ARG A 1 88 ? 20.005 6.379 -0.456 1.00 85.56 88 ARG A N 1
ATOM 683 C CA . ARG A 1 88 ? 20.432 5.623 -1.637 1.00 85.56 88 ARG A CA 1
ATOM 684 C C . ARG A 1 88 ? 19.729 4.264 -1.664 1.00 85.56 88 ARG A C 1
ATOM 686 O O . ARG A 1 88 ? 19.779 3.524 -0.681 1.00 85.56 88 ARG A O 1
ATOM 693 N N . LEU A 1 89 ? 19.106 3.941 -2.795 1.00 88.19 89 LEU A N 1
ATOM 694 C CA . LEU A 1 89 ? 18.519 2.625 -3.022 1.00 88.19 89 LEU A CA 1
ATOM 695 C C . LEU A 1 89 ? 19.622 1.561 -3.056 1.00 88.19 89 LEU A C 1
ATOM 697 O O . LEU A 1 89 ? 20.737 1.811 -3.521 1.00 88.19 89 LEU A O 1
ATOM 701 N N . LYS A 1 90 ? 19.302 0.371 -2.549 1.00 89.81 90 LYS A N 1
ATOM 702 C CA . LYS A 1 90 ? 20.175 -0.798 -2.613 1.00 89.81 90 LYS A CA 1
ATOM 703 C C . LYS A 1 90 ? 19.552 -1.814 -3.558 1.00 89.81 90 LYS A C 1
ATOM 705 O O . LYS A 1 90 ? 18.450 -2.287 -3.296 1.00 89.81 90 LYS A O 1
ATOM 710 N N . GLU A 1 91 ? 20.281 -2.165 -4.607 1.00 91.62 91 GLU A N 1
ATOM 711 C CA . GLU A 1 91 ? 19.918 -3.285 -5.468 1.00 91.62 91 GLU A CA 1
ATOM 712 C C . GLU A 1 91 ? 20.077 -4.605 -4.711 1.00 91.62 91 GLU A C 1
ATOM 714 O O . GLU A 1 91 ? 21.030 -4.812 -3.950 1.00 91.62 91 GLU A O 1
ATOM 719 N N . VAL A 1 92 ? 19.100 -5.484 -4.896 1.00 93.00 92 VAL A N 1
ATOM 720 C CA . VAL A 1 92 ? 19.066 -6.826 -4.321 1.00 93.00 92 VAL A CA 1
ATOM 721 C C . VAL A 1 92 ? 18.677 -7.801 -5.421 1.00 93.00 92 VAL A C 1
ATOM 723 O O . VAL A 1 92 ? 17.865 -7.466 -6.278 1.00 93.00 92 VAL A O 1
ATOM 726 N N . GLU A 1 93 ? 19.253 -9.002 -5.397 1.00 95.00 93 GLU A N 1
ATOM 727 C CA . GLU A 1 93 ? 19.013 -10.009 -6.441 1.00 95.00 93 GLU A CA 1
ATOM 728 C C . GLU A 1 93 ? 17.584 -10.560 -6.415 1.00 95.00 93 GLU A C 1
ATOM 730 O O . GLU A 1 93 ? 17.040 -10.895 -7.459 1.00 95.00 93 GLU A O 1
ATOM 735 N N . ASN A 1 94 ? 16.980 -10.654 -5.226 1.00 92.88 94 ASN A N 1
ATOM 736 C CA . ASN A 1 94 ? 15.655 -11.231 -5.028 1.00 92.88 94 ASN A CA 1
ATOM 737 C C . ASN A 1 94 ? 14.855 -10.402 -4.015 1.00 92.88 94 ASN A C 1
ATOM 739 O O . ASN A 1 94 ? 15.379 -10.018 -2.964 1.00 92.88 94 ASN A O 1
ATOM 743 N N . GLY A 1 95 ? 13.574 -10.171 -4.302 1.00 91.69 95 GLY A N 1
ATOM 744 C CA . GLY A 1 95 ? 12.620 -9.541 -3.385 1.00 91.69 95 GLY A CA 1
ATOM 745 C C . GLY A 1 95 ? 11.369 -10.392 -3.171 1.00 91.69 95 GLY A C 1
ATOM 746 O O . GLY A 1 95 ? 10.968 -11.138 -4.056 1.00 91.69 95 GLY A O 1
ATOM 747 N N . SER A 1 96 ? 10.692 -10.241 -2.024 1.00 93.06 96 SER A N 1
ATOM 748 C CA . SER A 1 96 ? 9.421 -10.950 -1.751 1.00 93.06 96 SER A CA 1
ATOM 749 C C . SER A 1 96 ? 8.334 -10.672 -2.801 1.00 93.06 96 SER A C 1
ATOM 751 O O . SER A 1 96 ? 7.438 -11.482 -2.996 1.00 93.06 96 SER A O 1
ATOM 753 N N . CYS A 1 97 ? 8.412 -9.549 -3.521 1.00 93.50 97 CYS A N 1
ATOM 754 C CA . CYS A 1 97 ? 7.504 -9.247 -4.630 1.00 93.50 97 CYS A CA 1
ATOM 755 C C . CYS A 1 97 ? 7.712 -10.132 -5.876 1.00 93.50 97 CYS A C 1
ATOM 757 O O . CYS A 1 97 ? 6.899 -10.060 -6.789 1.00 93.50 97 CYS A O 1
ATOM 759 N N . GLN A 1 98 ? 8.765 -10.954 -5.924 1.00 95.44 98 GLN A N 1
ATOM 760 C CA . GLN A 1 98 ? 9.102 -11.835 -7.050 1.00 95.44 98 GLN A CA 1
ATOM 761 C C . GLN A 1 98 ? 8.817 -13.319 -6.758 1.00 95.44 98 GLN A C 1
ATOM 763 O O . GLN A 1 98 ? 9.200 -14.183 -7.538 1.00 95.44 98 GLN A O 1
ATOM 768 N N . GLU A 1 99 ? 8.133 -13.642 -5.653 1.00 95.12 99 GLU A N 1
ATOM 769 C CA . GLU A 1 99 ? 7.794 -15.029 -5.286 1.00 95.12 99 GLU A CA 1
ATOM 770 C C . GLU A 1 99 ? 6.859 -15.712 -6.304 1.00 95.12 99 GLU A C 1
ATOM 772 O O . GLU A 1 99 ? 6.852 -16.937 -6.420 1.00 95.12 99 GLU A O 1
ATOM 777 N N . ARG A 1 100 ? 6.072 -14.931 -7.056 1.00 93.75 100 ARG A N 1
ATOM 778 C CA . ARG A 1 100 ? 5.218 -15.405 -8.153 1.00 93.75 100 ARG A CA 1
ATOM 779 C C . ARG A 1 100 ? 5.371 -14.466 -9.344 1.00 93.75 100 ARG A C 1
ATOM 781 O O . ARG A 1 100 ? 5.122 -13.271 -9.211 1.00 93.75 100 ARG A O 1
ATOM 788 N N . ILE A 1 101 ? 5.764 -15.009 -10.494 1.00 95.25 101 ILE A N 1
ATOM 789 C CA . ILE A 1 101 ? 5.996 -14.256 -11.730 1.00 95.25 101 ILE A CA 1
ATOM 790 C C . ILE A 1 101 ? 5.078 -14.830 -12.808 1.00 95.25 101 ILE A C 1
ATOM 792 O O . ILE A 1 101 ? 5.090 -16.035 -13.044 1.00 95.25 101 ILE A O 1
ATOM 796 N N . PHE A 1 102 ? 4.298 -13.960 -13.446 1.00 96.12 102 PHE A N 1
ATOM 797 C CA . PHE A 1 102 ? 3.410 -14.291 -14.560 1.00 96.12 102 PHE A CA 1
ATOM 798 C C . PHE A 1 102 ? 3.851 -13.483 -15.781 1.00 96.12 102 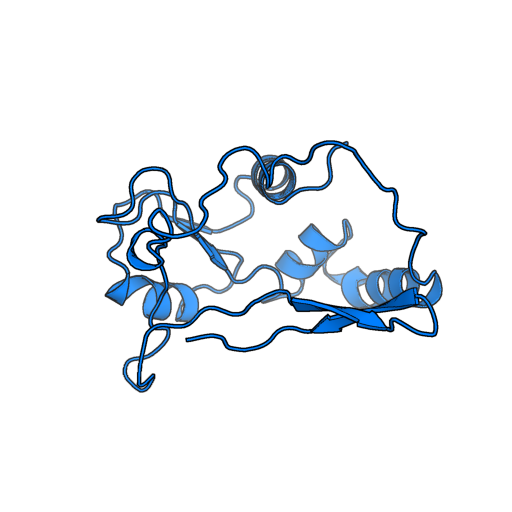PHE A C 1
ATOM 800 O O . PHE A 1 102 ? 4.068 -12.275 -15.670 1.00 96.12 102 PHE A O 1
ATOM 807 N N . THR A 1 103 ? 4.007 -14.134 -16.932 1.00 97.12 103 THR A N 1
ATOM 808 C CA . THR A 1 103 ? 4.487 -13.500 -18.170 1.00 97.12 103 THR A CA 1
ATOM 809 C C . THR A 1 103 ? 3.733 -14.027 -19.382 1.00 97.12 103 THR A C 1
ATOM 811 O O . THR A 1 103 ? 3.344 -15.189 -19.395 1.00 97.12 103 THR A O 1
ATOM 814 N N . GLY A 1 104 ? 3.586 -13.205 -20.425 1.00 97.06 104 GLY A N 1
ATOM 815 C CA . GLY A 1 104 ? 2.929 -13.620 -21.666 1.00 97.06 104 GLY A CA 1
ATOM 816 C C . GLY A 1 104 ? 1.488 -14.066 -21.420 1.00 97.06 104 GLY A C 1
ATOM 817 O O . GLY A 1 104 ? 0.723 -13.343 -20.785 1.00 97.06 104 GLY A O 1
ATOM 818 N N . ASP A 1 105 ? 1.150 -15.263 -21.891 1.00 97.06 105 ASP A N 1
ATOM 819 C CA . ASP A 1 105 ? -0.206 -15.819 -21.815 1.00 97.06 105 ASP A CA 1
ATOM 820 C C . ASP A 1 105 ? -0.637 -16.201 -20.384 1.00 97.06 105 ASP A C 1
ATOM 822 O O . ASP A 1 105 ? -1.825 -16.391 -20.136 1.00 97.06 105 ASP A O 1
ATOM 826 N N . ASP A 1 106 ? 0.297 -16.259 -19.425 1.00 96.44 106 ASP A N 1
ATOM 827 C CA . ASP A 1 106 ? -0.010 -16.513 -18.009 1.00 96.44 106 ASP A CA 1
ATOM 828 C C . ASP A 1 106 ? -0.580 -15.273 -17.285 1.00 96.44 106 ASP A C 1
ATOM 830 O O . ASP A 1 106 ? -0.962 -15.352 -16.113 1.00 96.44 106 ASP A O 1
ATOM 834 N N . ILE A 1 107 ? -0.597 -14.104 -17.939 1.00 96.38 107 ILE A N 1
ATOM 835 C CA . ILE A 1 107 ? -1.094 -12.858 -17.345 1.00 96.38 107 ILE A CA 1
ATOM 836 C C . ILE A 1 107 ? -2.627 -12.843 -17.373 1.00 96.38 107 ILE A C 1
ATOM 838 O O . ILE A 1 107 ? -3.245 -12.636 -18.414 1.00 96.38 107 ILE A O 1
ATOM 842 N N . ASP A 1 108 ? -3.233 -12.949 -16.192 1.00 94.38 108 ASP A N 1
ATOM 843 C CA . ASP A 1 108 ? -4.663 -12.721 -15.973 1.00 94.38 108 ASP A CA 1
ATOM 844 C C . ASP A 1 108 ? -4.869 -11.677 -14.867 1.00 94.38 108 ASP A C 1
ATOM 846 O O . ASP A 1 108 ? -4.688 -11.959 -13.685 1.00 94.38 108 ASP A O 1
ATOM 850 N N . LEU A 1 109 ? -5.265 -10.453 -15.230 1.00 91.44 109 LEU A N 1
ATOM 851 C CA . LEU A 1 109 ? -5.533 -9.394 -14.247 1.00 91.44 109 LEU A CA 1
ATOM 852 C C . LEU A 1 109 ? -6.785 -9.674 -13.399 1.00 91.44 109 LEU A C 1
ATOM 854 O O . LEU A 1 109 ? -6.908 -9.126 -12.302 1.00 91.44 109 LEU A O 1
ATOM 858 N N . GLY A 1 110 ? -7.681 -10.552 -13.862 1.00 92.69 110 GLY A N 1
ATOM 859 C CA . GLY A 1 110 ? -8.877 -10.974 -13.135 1.00 92.69 110 GLY A CA 1
ATOM 860 C C . GLY A 1 110 ? -8.573 -11.757 -11.857 1.00 92.69 110 GLY A C 1
ATOM 861 O O . GLY A 1 110 ? -9.445 -11.877 -10.997 1.00 92.69 110 GLY A O 1
ATOM 862 N N . MET A 1 111 ? -7.335 -12.234 -11.678 1.00 93.38 111 MET A N 1
ATOM 863 C CA . MET A 1 111 ? -6.910 -12.888 -10.438 1.00 93.38 111 MET A CA 1
ATOM 864 C C . MET A 1 111 ? -6.752 -11.918 -9.258 1.00 93.38 111 MET A C 1
ATOM 866 O O . MET A 1 111 ? -6.675 -12.359 -8.110 1.00 93.38 111 MET A O 1
ATOM 870 N N . LEU A 1 112 ? -6.660 -10.610 -9.524 1.00 94.19 112 LEU A N 1
ATOM 871 C CA . LEU A 1 112 ? -6.464 -9.587 -8.502 1.00 94.19 112 LEU A CA 1
ATOM 872 C C . LEU A 1 112 ? -7.813 -9.038 -8.009 1.00 94.19 112 LEU A C 1
ATOM 874 O O . LEU A 1 112 ? -8.697 -8.762 -8.822 1.00 94.19 112 LEU A O 1
ATOM 878 N N . PRO A 1 113 ? -7.976 -8.796 -6.695 1.00 95.62 113 PRO A N 1
ATOM 879 C CA . PRO A 1 113 ? -9.199 -8.228 -6.131 1.00 95.62 113 PRO A CA 1
ATOM 880 C C . PRO A 1 113 ? -9.297 -6.712 -6.379 1.00 95.62 113 PRO A C 1
ATOM 882 O O . PRO A 1 113 ? -9.252 -5.912 -5.443 1.00 95.62 113 PRO A O 1
ATOM 885 N N . VAL A 1 114 ? -9.400 -6.292 -7.642 1.00 95.19 114 VAL A N 1
ATOM 886 C CA . VAL A 1 114 ? -9.507 -4.872 -8.006 1.00 95.19 114 VAL A CA 1
ATOM 887 C C . VAL A 1 114 ? -10.887 -4.341 -7.616 1.00 95.19 114 VAL A C 1
ATOM 889 O O . VAL A 1 114 ? -11.920 -4.854 -8.048 1.00 95.19 114 VAL A O 1
ATOM 892 N N . VAL A 1 115 ? -10.910 -3.306 -6.777 1.00 94.19 115 VAL A N 1
ATOM 893 C CA . VAL A 1 115 ? -12.139 -2.753 -6.202 1.00 94.19 115 VAL A CA 1
ATOM 894 C C . VAL A 1 115 ? -12.742 -1.699 -7.131 1.00 94.19 115 VAL A C 1
ATOM 896 O O . VAL A 1 115 ? -12.049 -0.874 -7.724 1.00 94.19 115 VAL A O 1
ATOM 899 N N . ARG A 1 116 ? -14.073 -1.697 -7.227 1.00 93.88 116 ARG A N 1
ATOM 900 C CA . ARG A 1 116 ? -14.836 -0.531 -7.678 1.00 93.88 116 ARG A CA 1
ATOM 901 C C . ARG A 1 116 ? -15.162 0.306 -6.445 1.00 93.88 116 ARG A C 1
ATOM 903 O O . ARG A 1 116 ? -15.873 -0.165 -5.561 1.00 93.88 116 ARG A O 1
ATOM 910 N N . HIS A 1 117 ? -14.589 1.501 -6.350 1.00 91.56 117 HIS A N 1
ATOM 911 C CA . HIS A 1 117 ? -14.624 2.283 -5.112 1.00 91.56 117 HIS A CA 1
ATOM 912 C C . HIS A 1 117 ? -15.988 2.942 -4.868 1.00 91.56 117 HIS A C 1
ATOM 914 O O . HIS A 1 117 ? -16.424 3.041 -3.722 1.00 91.56 117 HIS A O 1
ATOM 920 N N . THR A 1 118 ? -16.676 3.350 -5.934 1.00 91.94 118 THR A N 1
ATOM 921 C CA . THR A 1 118 ? -18.011 3.954 -5.896 1.00 91.94 118 THR A CA 1
ATOM 922 C C . THR A 1 118 ? -18.893 3.437 -7.033 1.00 91.94 118 THR A C 1
ATOM 924 O O . THR A 1 118 ? -18.401 3.033 -8.087 1.00 91.94 118 THR A O 1
ATOM 927 N N . ASP A 1 119 ? -20.215 3.535 -6.875 1.00 91.00 119 ASP A N 1
ATOM 928 C CA . ASP A 1 119 ? -21.172 3.186 -7.938 1.00 91.00 119 ASP A CA 1
ATOM 929 C C . ASP A 1 119 ? -21.070 4.094 -9.175 1.00 91.00 119 ASP A C 1
ATOM 931 O O . ASP A 1 119 ? -21.574 3.743 -10.243 1.00 91.00 119 ASP A O 1
ATOM 935 N N . LEU A 1 120 ? -20.408 5.250 -9.047 1.00 92.62 120 LEU A N 1
ATOM 936 C CA . LEU A 1 120 ? -20.151 6.184 -10.143 1.00 92.62 120 LEU A CA 1
ATOM 937 C C . LEU A 1 120 ? -18.885 5.842 -10.931 1.00 92.62 120 LEU A C 1
ATOM 939 O O . LEU A 1 120 ? -18.714 6.340 -12.043 1.00 92.62 120 LEU A O 1
ATOM 943 N N . ASP A 1 121 ? -18.002 4.998 -10.393 1.00 92.75 121 ASP A N 1
ATOM 944 C CA . ASP A 1 121 ? -16.801 4.608 -11.118 1.00 92.75 121 ASP A CA 1
ATOM 945 C C . ASP A 1 121 ? -17.184 3.778 -12.344 1.00 92.75 121 ASP A C 1
ATOM 947 O O . ASP A 1 121 ? -17.901 2.788 -12.196 1.00 92.75 121 ASP A O 1
ATOM 951 N N . PRO A 1 122 ? -16.719 4.124 -13.552 1.00 92.25 122 PRO A N 1
ATOM 952 C CA . PRO A 1 122 ? -17.102 3.409 -14.771 1.00 92.25 122 PRO A CA 1
ATOM 953 C C . PRO A 1 122 ? -16.556 1.971 -14.830 1.00 92.25 122 PRO A C 1
ATOM 955 O O . PRO A 1 122 ? -17.068 1.153 -15.589 1.00 92.25 122 PRO A O 1
ATOM 958 N N . TYR A 1 123 ? -15.532 1.663 -14.032 1.00 91.12 123 TYR A N 1
ATOM 959 C CA . TYR A 1 123 ? -14.872 0.362 -13.944 1.00 91.12 123 TYR A CA 1
ATOM 960 C C . TYR A 1 123 ? -14.096 0.239 -12.616 1.00 91.12 123 TYR A C 1
ATOM 962 O O . TYR A 1 123 ? -13.754 1.268 -12.015 1.00 91.12 123 TYR A O 1
ATOM 970 N N . PRO A 1 124 ? -13.813 -0.991 -12.136 1.00 92.94 124 PRO A N 1
ATOM 971 C CA . PRO A 1 124 ? -12.845 -1.224 -11.066 1.00 92.94 124 PRO A CA 1
ATOM 972 C C . PRO A 1 124 ? -11.471 -0.680 -11.453 1.00 92.94 124 PRO A C 1
ATOM 974 O O . PRO A 1 124 ? -11.085 -0.748 -12.615 1.00 92.94 124 PRO A O 1
ATOM 977 N N . TYR A 1 125 ? -10.726 -0.146 -10.494 1.00 93.69 125 TYR A N 1
ATOM 978 C CA . TYR A 1 125 ? -9.394 0.383 -10.763 1.00 93.69 125 TYR A CA 1
ATOM 979 C C . TYR A 1 125 ? -8.479 0.198 -9.557 1.00 93.69 125 TYR A C 1
ATOM 981 O O . TYR A 1 125 ? -8.922 0.012 -8.428 1.00 93.69 125 TYR A O 1
ATOM 989 N N . THR A 1 126 ? -7.180 0.270 -9.808 1.00 91.31 126 THR A N 1
ATOM 990 C CA . THR A 1 126 ? -6.139 0.325 -8.785 1.00 91.31 126 THR A CA 1
ATOM 991 C C . THR A 1 126 ? -5.509 1.713 -8.753 1.00 91.31 126 THR A C 1
ATOM 993 O O . THR A 1 126 ? -5.505 2.434 -9.754 1.00 91.31 126 THR A O 1
ATOM 996 N N . THR A 1 127 ? -4.944 2.085 -7.608 1.00 87.69 127 THR A N 1
ATOM 997 C CA . THR A 1 127 ? -3.960 3.169 -7.541 1.00 87.69 127 THR A CA 1
ATOM 998 C C . THR A 1 127 ? -2.582 2.524 -7.538 1.00 87.69 127 THR A C 1
ATOM 1000 O O . THR A 1 127 ? -2.212 1.850 -6.577 1.00 87.69 127 THR A O 1
ATOM 1003 N N . GLY A 1 128 ? -1.845 2.674 -8.636 1.00 87.00 128 GLY A N 1
ATOM 1004 C CA . GLY A 1 128 ? -0.514 2.095 -8.784 1.00 87.00 128 GLY A CA 1
ATOM 1005 C C . GLY A 1 128 ? 0.554 2.875 -8.018 1.00 87.00 128 GLY A C 1
ATOM 1006 O O . GLY A 1 128 ? 0.354 4.028 -7.644 1.00 87.00 128 GLY A O 1
ATOM 1007 N N . PHE A 1 129 ? 1.723 2.262 -7.838 1.00 92.19 129 PHE A N 1
ATOM 1008 C CA . PHE A 1 129 ? 2.961 2.958 -7.487 1.00 92.19 129 PHE A CA 1
ATOM 1009 C C . PHE A 1 129 ? 3.928 2.814 -8.660 1.00 92.19 129 PHE A C 1
ATOM 1011 O O . PHE A 1 129 ? 4.649 1.823 -8.770 1.00 92.19 129 PHE A O 1
ATOM 1018 N N . ALA A 1 130 ? 3.878 3.769 -9.586 1.00 93.88 130 ALA A N 1
ATOM 1019 C CA . ALA A 1 130 ? 4.676 3.722 -10.802 1.00 93.88 130 ALA A CA 1
ATOM 1020 C C . ALA A 1 130 ? 6.020 4.413 -10.567 1.00 93.88 130 ALA A C 1
ATOM 1022 O O . ALA A 1 130 ? 6.061 5.605 -10.254 1.00 93.88 130 ALA A O 1
ATOM 1023 N N . VAL A 1 131 ? 7.110 3.667 -10.742 1.00 94.31 131 VAL A N 1
ATOM 1024 C CA . VAL A 1 131 ? 8.483 4.172 -10.651 1.00 94.31 131 VAL A CA 1
ATOM 1025 C C . VAL A 1 131 ? 9.070 4.237 -12.053 1.00 94.31 131 VAL A C 1
ATOM 1027 O O . VAL A 1 131 ? 9.106 3.235 -12.761 1.00 94.31 131 VAL A O 1
ATOM 1030 N N . HIS A 1 132 ? 9.541 5.416 -12.437 1.00 94.56 132 HIS A N 1
ATOM 1031 C CA . HIS A 1 132 ? 10.210 5.665 -13.708 1.00 94.56 132 HIS A CA 1
ATOM 1032 C C . HIS A 1 132 ? 11.658 6.049 -13.447 1.00 94.56 132 HIS A C 1
ATOM 1034 O O . HIS A 1 132 ? 11.958 6.661 -12.422 1.00 94.56 132 HIS A O 1
ATOM 1040 N N . MET A 1 133 ? 12.535 5.714 -14.387 1.00 94.44 133 MET A N 1
ATOM 1041 C CA . MET A 1 133 ? 13.932 6.125 -14.385 1.00 94.44 133 MET A CA 1
ATOM 1042 C C . MET A 1 133 ? 14.193 6.953 -15.638 1.00 94.44 133 MET A C 1
ATOM 1044 O O . MET A 1 133 ? 13.868 6.517 -16.742 1.00 94.44 133 MET A O 1
ATOM 1048 N N . ASP A 1 134 ? 14.771 8.133 -15.462 1.00 95.62 134 ASP A N 1
ATOM 1049 C CA . ASP A 1 134 ? 15.307 8.920 -16.565 1.00 95.62 134 ASP A CA 1
ATOM 1050 C C . ASP A 1 134 ? 16.520 8.179 -17.164 1.00 95.62 134 ASP A C 1
ATOM 1052 O O . ASP A 1 134 ? 17.484 7.919 -16.437 1.00 95.62 134 ASP A O 1
ATOM 1056 N N . PRO A 1 135 ? 16.498 7.805 -18.457 1.00 96.12 135 PRO A N 1
ATOM 1057 C CA . PRO A 1 135 ? 17.579 7.044 -19.075 1.00 96.12 135 PRO A CA 1
ATOM 1058 C C . PRO A 1 135 ? 18.872 7.852 -19.264 1.00 96.12 135 PRO A C 1
ATOM 1060 O O . PRO A 1 135 ? 19.934 7.248 -19.398 1.00 96.12 135 PRO A O 1
ATOM 1063 N N . GLU A 1 136 ? 18.809 9.186 -19.286 1.00 97.44 136 GLU A N 1
ATOM 1064 C CA . GLU A 1 136 ? 19.983 10.050 -19.443 1.00 97.44 136 GLU A CA 1
ATOM 1065 C C . GLU A 1 136 ? 20.664 10.311 -18.098 1.00 97.44 136 GLU A C 1
ATOM 1067 O O . GLU A 1 136 ? 21.891 10.273 -17.996 1.00 97.44 136 GLU A O 1
ATOM 1072 N N . THR A 1 137 ? 19.871 10.566 -17.053 1.00 94.38 137 THR A N 1
ATOM 1073 C CA . THR A 1 137 ? 20.393 10.976 -15.737 1.00 94.38 137 THR A CA 1
ATOM 1074 C C . THR A 1 137 ? 20.415 9.856 -14.697 1.00 94.38 137 THR A C 1
ATOM 1076 O O . THR A 1 137 ? 21.078 9.991 -13.666 1.00 94.38 137 THR A O 1
ATOM 1079 N N . GLY A 1 138 ? 19.685 8.761 -14.927 1.00 90.50 138 GLY A N 1
ATOM 1080 C CA . GLY A 1 138 ? 19.484 7.681 -13.959 1.00 90.50 138 GLY A CA 1
ATOM 1081 C C . GLY A 1 138 ? 18.622 8.079 -12.754 1.00 90.50 138 GLY A C 1
ATOM 1082 O O . GLY A 1 138 ? 18.566 7.341 -11.769 1.00 90.50 138 GLY A O 1
ATOM 1083 N N . GLN A 1 139 ? 17.976 9.250 -12.782 1.00 90.81 139 GLN A N 1
ATOM 1084 C CA . GLN A 1 139 ? 17.134 9.714 -11.681 1.00 90.81 139 GLN A CA 1
ATOM 1085 C C . GLN A 1 139 ? 15.790 8.988 -11.664 1.00 90.81 139 GLN A C 1
ATOM 1087 O O . GLN A 1 139 ? 15.163 8.786 -12.702 1.00 90.81 139 GLN A O 1
ATOM 1092 N N . PHE A 1 140 ? 15.324 8.635 -10.465 1.00 92.50 140 PHE A N 1
ATOM 1093 C CA . PHE A 1 140 ? 14.027 7.995 -10.276 1.00 92.50 140 PHE A CA 1
ATOM 1094 C C . PHE A 1 140 ? 12.937 9.011 -9.942 1.00 92.50 140 PHE A C 1
ATOM 1096 O O . PHE A 1 140 ? 13.137 9.900 -9.114 1.00 92.50 140 PHE A O 1
ATOM 1103 N N . ASN A 1 141 ? 11.750 8.806 -10.508 1.00 92.56 141 ASN A N 1
ATOM 1104 C CA . ASN A 1 141 ? 10.524 9.490 -10.116 1.00 92.56 141 ASN A CA 1
ATOM 1105 C C . ASN A 1 141 ? 9.434 8.468 -9.784 1.00 92.56 141 ASN A C 1
ATOM 1107 O O . ASN A 1 141 ? 9.240 7.503 -10.524 1.00 92.56 141 ASN A O 1
ATOM 1111 N N . ALA A 1 142 ? 8.696 8.704 -8.701 1.00 92.75 142 ALA A N 1
ATOM 1112 C CA . ALA A 1 142 ? 7.558 7.882 -8.311 1.00 92.75 142 ALA A CA 1
ATOM 1113 C C . ALA A 1 142 ? 6.257 8.684 -8.414 1.00 92.75 142 ALA A C 1
ATOM 1115 O O . ALA A 1 142 ? 6.200 9.845 -8.011 1.00 92.75 142 ALA A O 1
ATOM 1116 N N . MET A 1 143 ? 5.205 8.056 -8.932 1.00 93.38 143 MET A N 1
ATOM 1117 C CA . MET A 1 143 ? 3.868 8.641 -9.013 1.00 93.38 143 MET A CA 1
ATOM 1118 C C . MET A 1 143 ? 2.788 7.617 -8.663 1.00 93.38 143 MET A C 1
ATOM 1120 O O . MET A 1 143 ? 3.005 6.409 -8.771 1.00 93.38 143 MET A O 1
ATOM 1124 N N . PHE A 1 144 ? 1.609 8.115 -8.285 1.00 92.50 144 PHE A N 1
ATOM 1125 C CA . PHE A 1 144 ? 0.459 7.300 -7.892 1.00 92.50 144 PHE A CA 1
ATOM 1126 C C . PHE A 1 144 ? -0.695 7.438 -8.902 1.00 92.50 144 PHE A C 1
ATOM 1128 O O . PHE A 1 144 ? -1.627 8.207 -8.657 1.00 92.50 144 PHE A O 1
ATOM 1135 N N . PRO A 1 145 ? -0.635 6.774 -10.073 1.00 92.25 145 PRO A N 1
ATOM 1136 C CA . PRO A 1 145 ? -1.682 6.874 -11.081 1.00 92.25 145 PRO A CA 1
ATOM 1137 C C . PRO A 1 145 ? -2.893 6.013 -10.734 1.00 92.25 145 PRO A C 1
ATOM 1139 O O . PRO A 1 145 ? -2.766 4.937 -10.150 1.00 92.25 145 PRO A O 1
ATOM 1142 N N . ARG A 1 146 ? -4.064 6.451 -11.197 1.00 88.44 146 ARG A N 1
ATOM 1143 C CA . ARG A 1 146 ? -5.239 5.588 -11.326 1.00 88.44 146 ARG A CA 1
ATOM 1144 C C . ARG A 1 146 ? -5.074 4.709 -12.569 1.00 88.44 146 ARG A C 1
ATOM 1146 O O . ARG A 1 146 ? -4.865 5.234 -13.659 1.00 88.44 146 ARG A O 1
ATOM 1153 N N . CYS A 1 147 ? -5.194 3.397 -12.399 1.00 85.25 147 CYS A N 1
ATOM 1154 C CA . CYS A 1 147 ? -5.041 2.392 -13.449 1.00 85.25 147 CYS A CA 1
ATOM 1155 C C . CYS A 1 147 ? -6.277 1.489 -13.462 1.00 85.25 147 CYS A C 1
ATOM 1157 O O . CYS A 1 147 ? -6.546 0.818 -12.465 1.00 85.25 147 CYS A O 1
ATOM 1159 N N . GLY A 1 148 ? -7.026 1.482 -14.561 1.00 76.31 148 GLY A N 1
ATOM 1160 C CA . GLY A 1 148 ? -8.185 0.612 -14.774 1.00 76.31 148 GLY A CA 1
ATOM 1161 C C . GLY A 1 148 ? -8.223 0.096 -16.198 1.00 76.31 148 GLY A C 1
ATOM 1162 O O . GLY A 1 148 ? -7.385 0.571 -16.999 1.00 76.31 148 GLY A O 1
#

Sequence (148 aa):
MKMDLHSFLEAHKGQYITIKKPVKLEHVGALIGQADDTIVFDNLVGFPGFRLVDQLFVNRSAQARVLGCEPGEVVKRLAEVINRGPHRLKEVENGSCQERIFTGDDIDLGMLPVVRHTDLDPYPYTTGFAVHMDPETGQFNAMFPRCG

Radius of gyration: 17.72 Å; chains: 1; bounding box: 42×34×40 Å

Secondary structure (DSSP, 8-state):
---SHHHHHHHTTTSSEEE-S-B-HHHHHHHHHH-SS-EEES-BTT-TT--EEE-TTSSHHHHHHHHTS-GGGHHHHHHHHHHH-PPPP---S--GGGSS---GGG--GGGS-----STT-SS--EE--EEEE-TTT--EEEE--EE-

Foldseek 3Di:
DDPDPVVLCVVCPPVFAEDADEDELQCPLVVLVPGQAKYKYPHYVPQPPDIDIDRCPNALSSLCSVLVHHSVCSVVSVVVVVVVPDDDDDDDPDDPVVPDDADDPRDDPVNDSQHDNDPPRPDGWAFDFDWDADPVPRDIDTDTDIGD

pLDDT: mean 94.44, std 5.16, range [52.66, 98.5]